Protein AF-A0AAW0MIB5-F1 (afdb_monomer_lite)

Sequence (90 aa):
MEIFQSWLVKHGKVYNGTGENDKRFEIFKENLRFIDEHNSQARTYKVRLNKFADLTNEEYRAKYLGTRSDPKRRVMKSKNPSQRYALNRR

Radius of gyration: 20.62 Å; chains: 1; bounding box: 34×64×31 Å

Organism: Quercus suber (NCBI:txid58331)

Secondary structure (DSSP, 8-state):
-HHHHHHHHHHT----STTHHHHHHHHHHHHHHHHHHHHHS--SS-----TTTTS-HHHHHHHH------HHHHHHHHHS--GGG-----

pLDDT: mean 79.86, std 12.27, range [49.59, 93.12]

Foldseek 3Di:
DVVVVVLCVVLVNDDPDPCLVVLLVVLLVVLVVVQVVVQVPPDPDHDDDDSCSSDDPVRCCVPPVPPPPPVVVVVVCVVDPDCPPVPPPD

Structure (mmCIF, N/CA/C/O backbone):
data_AF-A0AAW0MIB5-F1
#
_entry.id   AF-A0AAW0MIB5-F1
#
loop_
_atom_site.group_PDB
_atom_site.id
_atom_site.type_symbol
_atom_site.label_atom_id
_atom_site.label_alt_id
_atom_site.label_comp_id
_atom_site.label_asym_id
_atom_site.label_entity_id
_atom_site.label_seq_id
_atom_site.pdbx_PDB_ins_code
_atom_site.Cartn_x
_atom_site.Cartn_y
_atom_site.Cartn_z
_atom_site.occupancy
_atom_site.B_iso_or_equiv
_atom_site.auth_seq_id
_atom_site.auth_comp_id
_atom_site.auth_asym_id
_atom_site.auth_atom_id
_atom_site.pdbx_PDB_model_num
ATOM 1 N N . MET A 1 1 ? -6.827 11.724 -2.701 1.00 59.31 1 MET A N 1
ATOM 2 C CA . MET A 1 1 ? -7.982 10.960 -2.176 1.00 59.31 1 MET A CA 1
ATOM 3 C C . MET A 1 1 ? -8.558 9.990 -3.211 1.00 59.31 1 MET A C 1
ATOM 5 O O . MET A 1 1 ? -8.856 8.863 -2.840 1.00 59.31 1 MET A O 1
ATOM 9 N N . GLU A 1 2 ? -8.647 10.355 -4.497 1.00 80.50 2 GLU A N 1
ATOM 10 C CA . GLU A 1 2 ? -9.282 9.504 -5.529 1.00 80.50 2 GLU A CA 1
ATOM 11 C C . GLU A 1 2 ? -8.625 8.129 -5.752 1.00 80.50 2 GLU A C 1
ATOM 13 O O . GLU A 1 2 ? -9.313 7.130 -5.952 1.00 80.50 2 GLU A O 1
ATOM 18 N N . ILE A 1 3 ? -7.294 8.037 -5.661 1.00 84.00 3 ILE A N 1
ATOM 19 C CA . ILE A 1 3 ? -6.572 6.766 -5.862 1.00 84.00 3 ILE A CA 1
ATOM 20 C C . ILE A 1 3 ? -6.915 5.753 -4.759 1.00 84.00 3 ILE A C 1
ATOM 22 O O . ILE A 1 3 ? -7.084 4.569 -5.034 1.00 84.00 3 ILE A O 1
ATOM 26 N N . PHE A 1 4 ? -7.060 6.213 -3.514 1.00 84.44 4 PHE A N 1
ATOM 27 C CA . PHE A 1 4 ? -7.429 5.337 -2.405 1.00 84.44 4 PHE A CA 1
ATOM 28 C C . PHE A 1 4 ? -8.876 4.863 -2.540 1.00 84.44 4 PHE A C 1
ATOM 30 O O . PHE A 1 4 ? -9.129 3.669 -2.454 1.00 84.44 4 PHE A O 1
ATOM 37 N N . GLN A 1 5 ? -9.817 5.761 -2.845 1.00 85.69 5 GLN A N 1
ATOM 38 C CA . GLN A 1 5 ? -11.220 5.380 -3.032 1.00 85.69 5 GLN A CA 1
ATOM 39 C C . GLN A 1 5 ? -11.420 4.431 -4.220 1.00 85.69 5 GLN A C 1
ATOM 41 O O . GLN A 1 5 ? -12.089 3.409 -4.084 1.00 85.69 5 GLN A O 1
ATOM 46 N N . SER A 1 6 ? -10.788 4.704 -5.365 1.00 88.25 6 SER A N 1
ATOM 47 C CA . SER A 1 6 ? -10.837 3.798 -6.520 1.00 88.25 6 SER A CA 1
ATOM 48 C C . SER A 1 6 ? -10.212 2.435 -6.211 1.00 88.25 6 SER A C 1
ATOM 50 O O . SER A 1 6 ? -10.740 1.405 -6.631 1.00 88.25 6 SER A O 1
ATOM 52 N N . TRP A 1 7 ? -9.135 2.400 -5.420 1.00 90.12 7 TRP A N 1
ATOM 53 C CA . TRP A 1 7 ? -8.549 1.160 -4.917 1.00 90.12 7 TRP A CA 1
ATOM 54 C C . TRP A 1 7 ? -9.502 0.410 -3.973 1.00 90.12 7 TRP A C 1
ATOM 56 O O . TRP A 1 7 ? -9.669 -0.799 -4.137 1.00 90.12 7 TRP A O 1
ATOM 66 N N . LEU A 1 8 ? -10.182 1.100 -3.050 1.00 88.56 8 LEU A N 1
ATOM 67 C CA . LEU A 1 8 ? -11.173 0.491 -2.152 1.00 88.56 8 LEU A CA 1
ATOM 68 C C . LEU A 1 8 ? -12.306 -0.168 -2.933 1.00 88.56 8 LEU A C 1
ATOM 70 O O . LEU A 1 8 ? -1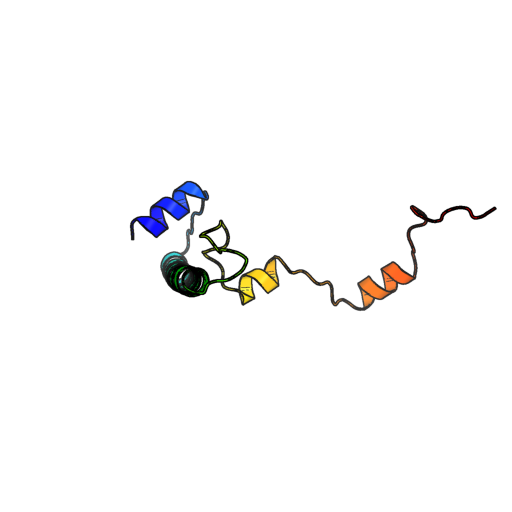2.610 -1.336 -2.692 1.00 88.56 8 LEU A O 1
ATOM 74 N N . VAL A 1 9 ? -12.873 0.547 -3.909 1.00 88.81 9 VAL A N 1
ATOM 75 C CA . VAL A 1 9 ? -13.942 0.034 -4.777 1.00 88.81 9 VAL A CA 1
ATOM 76 C C . VAL A 1 9 ? -13.445 -1.167 -5.580 1.00 88.81 9 VAL A C 1
ATOM 78 O O . VAL A 1 9 ? -14.084 -2.216 -5.586 1.00 88.81 9 VAL A O 1
ATOM 81 N N . LYS A 1 10 ? -12.261 -1.062 -6.195 1.00 90.00 10 LYS A N 1
ATOM 82 C CA . LYS A 1 10 ? -11.661 -2.143 -6.989 1.00 90.00 10 LYS A CA 1
ATOM 83 C C . LYS A 1 10 ? -11.398 -3.411 -6.175 1.00 90.00 10 LYS A C 1
ATOM 85 O O . LYS A 1 10 ? -11.470 -4.510 -6.720 1.00 90.00 10 LYS A O 1
ATOM 90 N N . HIS A 1 11 ? -11.063 -3.270 -4.896 1.00 87.12 11 HIS A N 1
ATOM 91 C CA . HIS A 1 11 ? -10.747 -4.389 -4.009 1.00 87.12 11 HIS A CA 1
ATOM 92 C C . HIS A 1 11 ? -11.886 -4.771 -3.053 1.00 87.12 11 HIS A C 1
ATOM 94 O O . HIS A 1 11 ? -11.690 -5.670 -2.234 1.00 87.12 11 HIS A O 1
ATOM 100 N N . GLY A 1 12 ? -13.059 -4.136 -3.163 1.00 86.75 12 GLY A N 1
ATOM 101 C CA . GLY A 1 12 ? -14.228 -4.414 -2.325 1.00 86.75 12 GLY A CA 1
ATOM 102 C C . GLY A 1 12 ? -13.980 -4.182 -0.832 1.00 86.75 12 GLY A C 1
ATOM 103 O O . GLY A 1 12 ? -14.485 -4.930 0.003 1.00 86.75 12 GLY A O 1
ATOM 104 N N . LYS A 1 13 ? -13.141 -3.202 -0.485 1.00 84.50 13 LYS A N 1
ATOM 105 C CA . LYS A 1 13 ? -12.764 -2.892 0.898 1.00 84.50 13 LYS A CA 1
ATOM 106 C C . LYS A 1 13 ? -13.708 -1.837 1.468 1.00 84.50 13 LYS A C 1
ATOM 108 O O . LYS A 1 13 ? -13.855 -0.765 0.890 1.00 84.50 13 LYS A O 1
ATOM 113 N N . VAL A 1 14 ? -14.301 -2.134 2.620 1.00 81.31 14 VAL A N 1
ATOM 114 C CA . VAL A 1 14 ? -15.152 -1.210 3.378 1.00 81.31 14 VAL A CA 1
ATOM 115 C C . VAL A 1 14 ? -14.677 -1.225 4.826 1.00 81.31 14 VAL A C 1
ATOM 117 O O . VAL A 1 14 ? -14.568 -2.300 5.417 1.00 81.31 14 VAL A O 1
ATOM 120 N N . TYR A 1 15 ? -14.384 -0.054 5.391 1.00 80.12 15 TYR A N 1
ATOM 121 C CA . TYR A 1 15 ? -14.063 0.083 6.811 1.00 80.12 15 TYR A CA 1
ATOM 122 C C . TYR A 1 15 ? -15.183 0.862 7.497 1.00 80.12 15 TYR A C 1
ATOM 124 O O . TYR A 1 15 ? -15.481 1.998 7.130 1.00 80.12 15 TYR A O 1
ATOM 132 N N . ASN A 1 16 ? -15.800 0.231 8.495 1.00 76.88 16 ASN A N 1
ATOM 133 C CA . ASN A 1 16 ? -16.948 0.779 9.221 1.00 76.88 16 ASN A CA 1
ATOM 134 C C . ASN A 1 16 ? -16.538 1.565 10.480 1.00 76.88 16 ASN A C 1
ATOM 136 O O . ASN A 1 16 ? -17.395 2.116 11.164 1.00 76.88 16 ASN A O 1
ATOM 140 N N . GLY A 1 17 ? -15.245 1.595 10.823 1.00 72.19 17 GLY A N 1
ATOM 141 C CA . GLY A 1 17 ? -14.739 2.270 12.016 1.00 72.19 17 GLY A CA 1
ATOM 142 C C . GLY A 1 17 ? -14.403 3.740 11.766 1.00 72.19 17 GLY A C 1
ATOM 143 O O . GLY A 1 17 ? -13.649 4.053 10.845 1.00 72.19 17 GLY A O 1
ATOM 144 N N . THR A 1 18 ? -14.871 4.627 12.650 1.00 67.62 18 THR A N 1
ATOM 145 C CA . THR A 1 18 ? -14.714 6.100 12.609 1.00 67.62 18 THR A CA 1
ATOM 146 C C . THR A 1 18 ? -13.267 6.620 12.658 1.00 67.62 18 THR A C 1
ATOM 148 O O . THR A 1 18 ? -13.058 7.823 12.659 1.00 67.62 18 THR A O 1
ATOM 151 N N . GLY A 1 19 ? -12.263 5.740 12.672 1.00 75.38 19 GLY A N 1
ATOM 152 C CA . GLY A 1 19 ? -10.842 6.094 12.569 1.00 75.38 19 GLY A CA 1
ATOM 153 C C . GLY A 1 19 ? -9.974 5.003 11.937 1.00 75.38 19 GLY A C 1
ATOM 154 O O . GLY A 1 19 ? -8.749 5.102 11.944 1.00 75.38 19 GLY A O 1
ATOM 155 N N . GLU A 1 20 ? -10.579 3.936 11.405 1.00 81.75 20 GLU A N 1
ATOM 156 C CA . GLU A 1 20 ? -9.826 2.932 10.647 1.00 81.75 20 GLU A CA 1
ATOM 157 C C . GLU A 1 20 ? -9.514 3.436 9.241 1.00 81.75 20 GLU A C 1
ATOM 159 O O . GLU A 1 20 ? -8.424 3.179 8.742 1.00 81.75 20 GLU A O 1
ATOM 164 N N . ASN A 1 21 ? -10.428 4.199 8.633 1.00 82.31 21 ASN A N 1
ATOM 165 C CA . ASN A 1 21 ? -10.226 4.781 7.307 1.00 82.31 21 ASN A CA 1
ATOM 166 C C . ASN A 1 21 ? -8.964 5.648 7.245 1.00 82.31 21 ASN A C 1
ATOM 168 O O . ASN A 1 21 ? -8.139 5.439 6.358 1.00 82.31 21 ASN A O 1
ATOM 172 N N . ASP A 1 22 ? -8.777 6.550 8.208 1.00 85.69 22 ASP A N 1
ATOM 173 C CA . ASP A 1 22 ? -7.632 7.467 8.216 1.00 85.69 22 ASP A CA 1
ATOM 174 C C . ASP A 1 22 ? -6.312 6.719 8.425 1.00 85.69 22 ASP A C 1
ATOM 176 O O . ASP A 1 22 ? -5.363 6.907 7.667 1.00 85.69 22 ASP A O 1
ATOM 180 N N . LYS A 1 23 ? -6.277 5.768 9.367 1.00 88.38 23 LYS A N 1
ATOM 181 C CA . LYS A 1 23 ? -5.099 4.912 9.589 1.00 88.38 23 LYS A CA 1
ATOM 182 C C . LYS A 1 23 ? -4.751 4.085 8.351 1.00 88.38 23 LYS A C 1
ATOM 184 O O . LYS A 1 23 ? -3.591 3.991 7.961 1.00 88.38 23 LYS A O 1
ATOM 189 N N . ARG A 1 24 ? -5.752 3.472 7.710 1.00 89.19 24 ARG A N 1
ATOM 190 C CA . ARG A 1 24 ? -5.562 2.671 6.488 1.00 89.19 24 ARG A CA 1
ATOM 191 C C . ARG A 1 24 ? -5.121 3.549 5.318 1.00 89.19 24 ARG A C 1
ATOM 193 O O . ARG A 1 24 ? -4.328 3.096 4.495 1.00 89.19 24 ARG A O 1
ATOM 200 N N . PHE A 1 25 ? -5.580 4.798 5.265 1.00 88.25 25 PHE A N 1
ATOM 201 C CA . PHE A 1 25 ? -5.150 5.782 4.277 1.00 88.25 25 PHE A CA 1
ATOM 202 C C . PHE A 1 25 ? -3.688 6.210 4.470 1.00 88.25 25 PHE A C 1
ATOM 204 O O . PHE A 1 25 ? -2.948 6.288 3.488 1.00 88.25 25 PHE A O 1
ATOM 211 N N . GLU A 1 26 ? -3.240 6.430 5.709 1.00 90.44 26 GLU A N 1
ATOM 212 C CA . GLU A 1 26 ? -1.829 6.715 6.006 1.00 90.44 26 GLU A CA 1
ATOM 213 C C . GLU A 1 26 ? -0.921 5.562 5.567 1.00 90.44 26 GLU A C 1
ATOM 215 O O . GLU A 1 26 ? 0.018 5.779 4.799 1.00 90.44 26 GLU A O 1
ATOM 220 N N . ILE A 1 27 ? -1.268 4.325 5.937 1.00 91.25 27 ILE A N 1
ATOM 221 C CA . ILE A 1 27 ? -0.537 3.116 5.521 1.00 91.25 27 ILE A CA 1
ATOM 222 C C . ILE A 1 27 ? -0.491 3.004 3.991 1.00 91.25 27 ILE A C 1
ATOM 224 O O . ILE A 1 27 ? 0.546 2.695 3.402 1.00 91.25 27 ILE A O 1
ATOM 228 N N . PHE A 1 28 ? -1.607 3.291 3.319 1.00 90.38 28 PHE A N 1
ATOM 229 C CA . PHE A 1 28 ? -1.678 3.274 1.862 1.00 90.38 28 PHE A CA 1
ATOM 230 C C . PHE A 1 28 ? -0.726 4.292 1.220 1.00 90.38 28 PHE A C 1
ATOM 232 O O . PHE A 1 28 ? -0.068 3.982 0.223 1.00 90.38 28 PHE A O 1
ATOM 239 N N . LYS A 1 29 ? -0.616 5.494 1.795 1.00 91.12 29 LYS A N 1
ATOM 240 C CA . LYS A 1 29 ? 0.304 6.540 1.329 1.00 91.12 29 LYS A CA 1
ATOM 241 C C . LYS A 1 29 ? 1.765 6.127 1.511 1.00 91.12 29 LYS A C 1
ATOM 243 O O . LYS A 1 29 ? 2.566 6.327 0.597 1.00 91.12 29 LYS A O 1
ATOM 248 N N . GLU A 1 30 ? 2.109 5.527 2.647 1.00 91.75 30 GLU A N 1
ATOM 249 C CA . GLU A 1 30 ? 3.455 5.000 2.893 1.00 91.75 30 GLU A CA 1
ATOM 250 C C . GLU A 1 30 ? 3.812 3.876 1.915 1.00 91.75 30 GLU A C 1
ATOM 252 O O . GLU A 1 30 ? 4.873 3.909 1.289 1.00 91.75 30 GLU A O 1
ATOM 257 N N . ASN A 1 31 ? 2.897 2.930 1.698 1.00 91.94 31 ASN A N 1
ATOM 258 C CA . ASN A 1 31 ? 3.086 1.840 0.745 1.00 91.94 31 ASN A CA 1
ATOM 259 C C . ASN A 1 31 ? 3.237 2.348 -0.698 1.00 91.94 31 ASN A C 1
ATOM 261 O O . ASN A 1 31 ? 4.041 1.809 -1.457 1.00 91.94 31 ASN A O 1
ATOM 265 N N . LEU A 1 32 ? 2.510 3.400 -1.08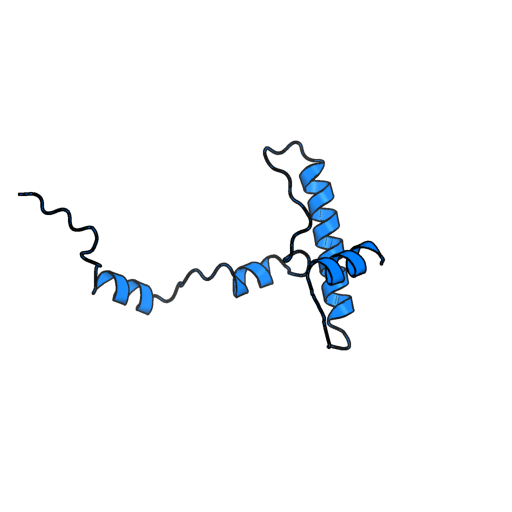5 1.00 90.81 32 LEU A N 1
ATOM 266 C CA . LEU A 1 32 ? 2.679 4.057 -2.383 1.00 90.81 32 LEU A CA 1
ATOM 267 C C . LEU A 1 32 ? 4.075 4.656 -2.552 1.00 90.81 32 LEU A C 1
ATOM 269 O O . LEU A 1 32 ? 4.710 4.433 -3.583 1.00 90.81 32 LEU A O 1
ATOM 273 N N . ARG A 1 33 ? 4.565 5.372 -1.535 1.00 91.50 33 ARG A N 1
ATOM 274 C CA . ARG A 1 33 ? 5.919 5.936 -1.540 1.00 91.50 33 ARG A CA 1
ATOM 275 C C . ARG A 1 33 ? 6.973 4.835 -1.646 1.00 91.50 33 ARG A C 1
ATOM 277 O O . ARG A 1 33 ? 7.897 4.958 -2.442 1.00 91.50 33 ARG A O 1
ATOM 284 N N . PHE A 1 34 ? 6.796 3.740 -0.907 1.00 91.00 34 PHE A N 1
ATOM 285 C CA . PHE A 1 34 ? 7.674 2.575 -0.993 1.00 91.00 34 PHE A CA 1
ATOM 286 C C . PHE A 1 34 ? 7.680 1.957 -2.395 1.00 91.00 34 PHE A C 1
ATOM 288 O O . PHE A 1 34 ? 8.738 1.594 -2.899 1.00 91.00 34 PHE A O 1
ATOM 295 N N . ILE A 1 35 ? 6.517 1.838 -3.044 1.00 90.69 35 ILE A N 1
ATOM 296 C CA . ILE A 1 35 ? 6.420 1.304 -4.408 1.00 90.69 35 ILE A CA 1
ATOM 297 C C . ILE A 1 35 ? 7.190 2.182 -5.396 1.00 90.69 35 ILE A C 1
ATOM 299 O O . ILE A 1 35 ? 7.906 1.647 -6.241 1.00 90.69 35 ILE A O 1
ATOM 303 N N . ASP A 1 36 ? 7.038 3.501 -5.298 1.00 91.25 36 ASP A N 1
ATOM 304 C CA . ASP A 1 36 ? 7.702 4.449 -6.192 1.00 91.25 36 ASP A CA 1
ATOM 305 C C . ASP A 1 36 ? 9.226 4.423 -6.004 1.00 91.25 36 ASP A C 1
ATOM 307 O O . ASP A 1 36 ? 9.977 4.252 -6.963 1.00 91.25 36 ASP A O 1
ATOM 311 N N . GLU A 1 37 ? 9.690 4.448 -4.753 1.00 92.94 37 GLU A N 1
ATOM 312 C CA . GLU A 1 37 ? 11.111 4.333 -4.416 1.00 92.94 37 GLU A CA 1
ATOM 313 C C . GLU A 1 37 ? 11.706 2.980 -4.841 1.00 92.94 37 GLU A C 1
ATOM 315 O O . GLU A 1 37 ? 12.810 2.905 -5.376 1.00 92.94 37 GLU A O 1
ATOM 320 N N . HIS A 1 38 ? 10.973 1.885 -4.649 1.00 91.88 38 HIS A N 1
ATOM 321 C CA . HIS A 1 38 ? 11.445 0.558 -5.030 1.00 91.88 38 HIS A CA 1
ATOM 322 C C . HIS A 1 38 ? 11.513 0.377 -6.547 1.00 91.88 38 HIS A C 1
ATOM 324 O O . HIS A 1 38 ? 12.411 -0.302 -7.038 1.00 91.88 38 HIS A O 1
ATOM 330 N N . ASN A 1 39 ? 10.560 0.952 -7.282 1.00 91.19 39 ASN A N 1
ATOM 331 C CA . ASN A 1 39 ? 10.505 0.856 -8.738 1.00 91.19 39 ASN A CA 1
ATOM 332 C C . ASN A 1 39 ? 11.436 1.854 -9.436 1.00 91.19 39 ASN A C 1
ATOM 334 O O . ASN A 1 39 ? 11.801 1.608 -10.587 1.00 91.19 39 ASN A O 1
ATOM 338 N N . SER A 1 40 ? 11.803 2.959 -8.779 1.00 92.00 40 SER A N 1
ATOM 339 C CA . SER A 1 40 ? 12.830 3.882 -9.275 1.00 92.00 40 SER A CA 1
ATOM 340 C C . SER A 1 40 ? 14.230 3.276 -9.164 1.00 92.00 40 SER A C 1
ATOM 342 O O . SER A 1 40 ? 15.094 3.540 -9.999 1.00 92.00 40 SER A O 1
ATOM 344 N N . GLN A 1 41 ? 14.443 2.386 -8.192 1.00 90.31 41 GLN A N 1
ATOM 345 C CA . GLN A 1 41 ? 15.622 1.532 -8.141 1.00 90.31 41 GLN A CA 1
ATOM 346 C C . GLN A 1 41 ? 15.524 0.450 -9.228 1.00 90.31 41 GLN A C 1
ATOM 348 O O . GLN A 1 41 ? 14.525 -0.261 -9.331 1.00 90.31 41 GLN A O 1
ATOM 353 N N . ALA A 1 42 ? 16.574 0.292 -10.039 1.00 83.75 42 ALA A N 1
ATOM 354 C CA . ALA A 1 42 ? 16.641 -0.706 -11.110 1.00 83.75 42 ALA A CA 1
ATOM 355 C C . ALA A 1 42 ? 16.775 -2.137 -10.550 1.00 83.75 42 ALA A C 1
ATOM 357 O O . ALA A 1 42 ? 17.838 -2.755 -10.592 1.00 83.75 42 ALA A O 1
ATOM 358 N N . ARG A 1 43 ? 15.691 -2.659 -9.973 1.00 88.12 43 ARG A N 1
ATOM 359 C CA . ARG A 1 43 ? 15.609 -4.008 -9.406 1.00 88.12 43 ARG A CA 1
ATOM 360 C C . ARG A 1 43 ? 15.076 -5.005 -10.433 1.00 88.12 43 ARG A C 1
ATOM 362 O O . ARG A 1 43 ? 14.416 -4.647 -11.406 1.00 88.12 43 ARG A O 1
ATOM 369 N N . THR A 1 44 ? 15.333 -6.288 -10.189 1.00 93.12 44 THR A N 1
ATOM 370 C CA . THR A 1 44 ? 14.882 -7.397 -11.050 1.00 93.12 44 THR A CA 1
ATOM 371 C C . THR A 1 44 ? 13.366 -7.601 -11.042 1.00 93.12 44 THR A C 1
ATOM 373 O O . THR A 1 44 ? 12.832 -8.269 -11.925 1.00 93.12 44 THR A O 1
ATOM 376 N N . TYR A 1 45 ? 12.660 -7.027 -10.065 1.00 91.44 45 TYR A N 1
ATOM 377 C CA . TYR A 1 45 ? 11.209 -7.079 -9.961 1.00 91.44 45 TYR A CA 1
ATOM 378 C C . TYR A 1 45 ? 10.635 -5.711 -9.603 1.00 91.44 45 TYR A C 1
ATOM 380 O O . TYR A 1 45 ? 11.318 -4.851 -9.052 1.00 91.44 45 TYR A O 1
ATOM 388 N N . LYS A 1 46 ? 9.353 -5.536 -9.924 1.00 90.31 46 LYS A N 1
ATOM 389 C CA . LYS A 1 46 ? 8.587 -4.328 -9.625 1.00 90.31 46 LYS A CA 1
ATOM 390 C C . LYS A 1 46 ? 7.485 -4.654 -8.635 1.00 90.31 46 LYS A C 1
ATOM 392 O O . LYS A 1 46 ? 6.832 -5.693 -8.747 1.00 90.31 46 LYS A O 1
ATOM 397 N N . VAL A 1 47 ? 7.245 -3.747 -7.703 1.00 90.50 47 VAL A N 1
ATOM 398 C CA . VAL A 1 47 ? 6.098 -3.801 -6.791 1.00 90.50 47 VAL A CA 1
ATOM 399 C C . VAL A 1 47 ? 4.964 -2.939 -7.332 1.00 90.50 47 VAL A C 1
ATOM 401 O O . VAL A 1 47 ? 5.172 -1.982 -8.076 1.00 90.50 47 VAL A O 1
ATOM 404 N N . ARG A 1 48 ? 3.729 -3.310 -7.001 1.00 89.25 48 ARG A N 1
ATOM 405 C CA . ARG A 1 48 ? 2.517 -2.574 -7.374 1.00 89.25 48 ARG A CA 1
ATOM 406 C C . ARG A 1 48 ? 1.544 -2.555 -6.207 1.00 89.25 48 ARG A C 1
ATOM 408 O O . ARG A 1 48 ? 1.600 -3.416 -5.328 1.00 89.25 48 ARG A O 1
ATOM 415 N N . LEU A 1 49 ? 0.607 -1.613 -6.264 1.00 88.88 49 LEU A N 1
ATOM 416 C CA . LEU A 1 49 ? -0.555 -1.588 -5.386 1.00 88.88 49 LEU A CA 1
ATOM 417 C C . LEU A 1 49 ? -1.352 -2.886 -5.550 1.00 88.88 49 LEU A C 1
ATOM 419 O O . LEU A 1 49 ? -1.906 -3.159 -6.615 1.00 88.88 49 LEU A O 1
ATOM 423 N N . ASN A 1 50 ? -1.398 -3.685 -4.488 1.00 8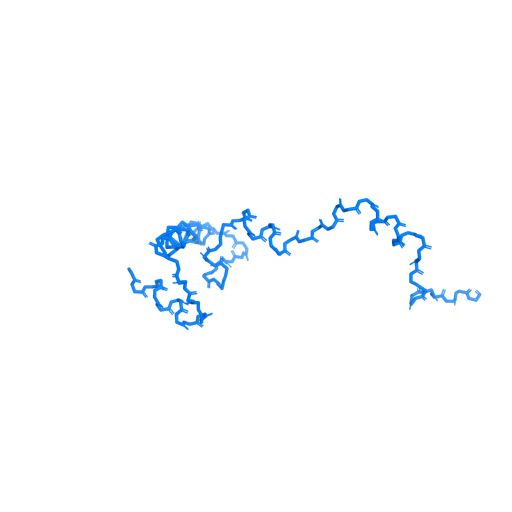9.31 50 ASN A N 1
ATOM 424 C CA . ASN A 1 50 ? -2.192 -4.910 -4.420 1.00 89.31 50 ASN A CA 1
ATOM 425 C C . ASN A 1 50 ? -3.260 -4.786 -3.311 1.00 89.31 50 ASN A C 1
ATOM 427 O O . ASN A 1 50 ? -3.277 -3.793 -2.593 1.00 89.31 50 ASN A O 1
ATOM 431 N N . LYS A 1 51 ? -4.131 -5.790 -3.148 1.00 87.75 51 LYS A N 1
ATOM 432 C CA . LYS A 1 51 ? -5.156 -5.898 -2.083 1.00 87.75 51 LYS A CA 1
ATOM 433 C C . LYS A 1 51 ? -4.655 -5.807 -0.624 1.00 87.75 51 LYS A C 1
ATOM 435 O O . LYS A 1 51 ? -5.481 -5.770 0.284 1.00 87.75 51 LYS A O 1
ATOM 440 N N . PHE A 1 52 ? -3.340 -5.839 -0.413 1.00 88.94 52 PHE A N 1
ATOM 441 C CA . PHE A 1 52 ? -2.642 -5.704 0.868 1.00 88.94 52 PHE A CA 1
ATOM 442 C C . PHE A 1 52 ? -1.998 -4.321 1.057 1.00 88.94 52 PHE A C 1
ATOM 444 O O . PHE A 1 52 ? -1.248 -4.132 2.006 1.00 88.94 52 PHE A O 1
ATOM 451 N N . ALA A 1 53 ? -2.244 -3.362 0.157 1.00 89.06 53 ALA A N 1
ATOM 452 C CA . ALA A 1 53 ? -1.695 -2.009 0.264 1.00 89.06 53 ALA A CA 1
ATOM 453 C C . ALA A 1 53 ? -2.238 -1.213 1.467 1.00 89.06 53 ALA A C 1
ATOM 455 O O . ALA A 1 53 ? -1.689 -0.170 1.800 1.00 89.06 53 ALA A O 1
ATOM 456 N N . ASP A 1 54 ? -3.288 -1.707 2.120 1.00 88.19 54 ASP A N 1
ATOM 457 C CA . ASP A 1 54 ? -3.849 -1.181 3.363 1.00 88.19 54 ASP A CA 1
ATOM 458 C C . ASP A 1 54 ? -3.199 -1.758 4.629 1.00 88.19 54 ASP A C 1
ATOM 460 O O . ASP A 1 54 ? -3.580 -1.371 5.733 1.00 88.19 54 ASP A O 1
ATOM 464 N N . LEU A 1 55 ? -2.276 -2.714 4.494 1.00 89.94 55 LEU A N 1
ATOM 465 C CA . LEU A 1 55 ? -1.630 -3.400 5.610 1.00 89.94 55 LEU A CA 1
ATOM 466 C C . LEU A 1 55 ? -0.190 -2.926 5.783 1.00 89.94 55 LEU A C 1
ATOM 468 O O . LEU A 1 55 ? 0.525 -2.686 4.806 1.00 89.94 55 LEU A O 1
ATOM 472 N N . THR A 1 56 ? 0.258 -2.878 7.034 1.00 89.69 56 THR A N 1
ATOM 473 C CA . THR A 1 56 ? 1.690 -2.780 7.327 1.00 89.69 56 THR A CA 1
ATOM 474 C C . THR A 1 56 ? 2.363 -4.138 7.139 1.00 89.69 56 THR A C 1
ATOM 476 O O . THR A 1 56 ? 1.718 -5.193 7.166 1.00 89.69 56 THR A O 1
ATOM 479 N N . ASN A 1 57 ? 3.687 -4.143 6.978 1.00 86.75 57 ASN A N 1
ATOM 480 C CA . ASN A 1 57 ? 4.445 -5.391 6.884 1.00 86.75 57 ASN A CA 1
ATOM 481 C C . ASN A 1 57 ? 4.263 -6.257 8.147 1.00 86.75 57 ASN A C 1
ATOM 483 O O . ASN A 1 57 ? 4.126 -7.472 8.054 1.00 86.75 57 ASN A O 1
ATOM 487 N N . GLU A 1 58 ? 4.187 -5.643 9.328 1.00 86.31 58 GLU A N 1
ATOM 488 C CA . GLU A 1 58 ? 3.943 -6.353 10.588 1.00 86.31 58 GLU A CA 1
ATOM 489 C C . GLU A 1 58 ? 2.562 -7.014 10.624 1.00 86.31 58 GLU A C 1
ATOM 491 O O . GLU A 1 58 ? 2.456 -8.207 10.915 1.00 86.31 58 GLU A O 1
ATOM 496 N N . GLU A 1 59 ? 1.510 -6.282 10.246 1.00 86.88 59 GLU A N 1
ATOM 497 C CA . GLU A 1 59 ? 0.156 -6.833 10.153 1.00 86.88 59 GLU A CA 1
ATOM 498 C C . GLU A 1 59 ? 0.073 -7.955 9.115 1.00 86.88 59 GLU A C 1
ATOM 500 O O . GLU A 1 59 ? -0.566 -8.985 9.351 1.00 86.88 59 GLU A O 1
ATOM 505 N N . TYR A 1 60 ? 0.729 -7.773 7.966 1.00 87.88 60 TYR A N 1
ATOM 506 C CA . TYR A 1 60 ? 0.793 -8.785 6.922 1.00 87.88 60 TYR A CA 1
ATOM 507 C C . TYR A 1 60 ? 1.487 -10.050 7.432 1.00 87.88 60 TYR A C 1
ATOM 509 O O . TYR A 1 60 ? 0.985 -11.159 7.237 1.00 87.88 60 TYR A O 1
ATOM 517 N N . ARG A 1 61 ? 2.602 -9.898 8.153 1.00 85.25 61 ARG A N 1
ATOM 518 C CA . ARG A 1 61 ? 3.338 -11.023 8.734 1.00 85.25 61 ARG A CA 1
ATOM 519 C C . ARG A 1 61 ? 2.510 -11.764 9.776 1.00 85.25 61 ARG A C 1
ATOM 521 O O . ARG A 1 61 ? 2.427 -12.988 9.704 1.00 85.25 61 ARG A O 1
ATOM 528 N N . ALA A 1 62 ? 1.859 -11.039 10.682 1.00 85.31 62 ALA A N 1
ATOM 529 C CA . ALA A 1 62 ? 1.031 -11.617 11.735 1.00 85.31 62 ALA A CA 1
ATOM 530 C C . ALA A 1 62 ? -0.184 -12.383 11.184 1.00 85.31 62 ALA A C 1
ATOM 532 O O . ALA A 1 62 ? -0.528 -13.445 11.699 1.00 85.31 62 ALA A O 1
ATOM 533 N N . LYS A 1 63 ? -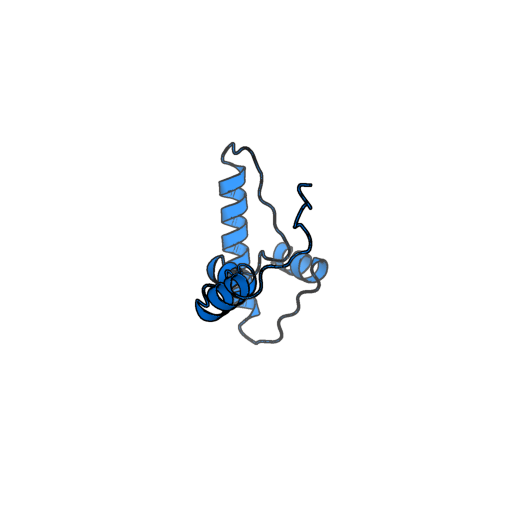0.827 -11.869 10.126 1.00 84.44 63 LYS A N 1
ATOM 534 C CA . LYS A 1 63 ? -2.043 -12.470 9.555 1.00 84.44 63 LYS A CA 1
ATOM 535 C C . LYS A 1 63 ? -1.764 -13.560 8.517 1.00 84.44 63 LYS A C 1
ATOM 537 O O . LYS A 1 63 ? -2.496 -14.546 8.479 1.00 84.44 63 LYS A O 1
ATOM 542 N N . TYR A 1 64 ? -0.743 -13.393 7.673 1.00 82.50 64 TYR A N 1
ATOM 543 C CA . TYR A 1 64 ? -0.545 -14.231 6.481 1.00 82.50 64 TYR A CA 1
ATOM 544 C C . TYR A 1 64 ? 0.729 -15.078 6.500 1.00 82.50 64 TYR A C 1
ATOM 546 O O . TYR A 1 64 ? 0.726 -16.172 5.937 1.00 82.50 64 TYR A O 1
ATOM 554 N N . LEU A 1 65 ? 1.809 -14.647 7.162 1.00 81.19 65 LEU A N 1
ATOM 555 C CA . LEU A 1 65 ? 3.051 -15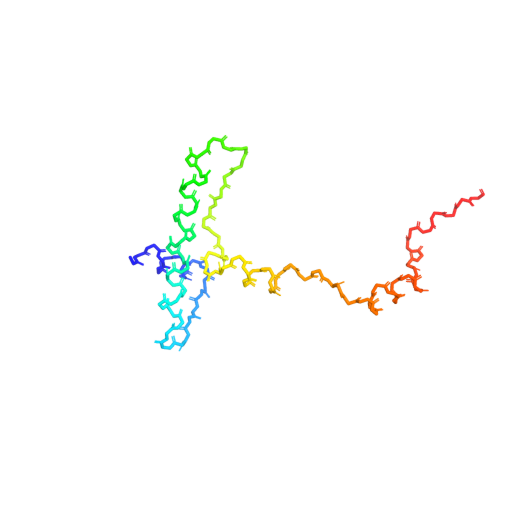.430 7.256 1.00 81.19 65 LEU A CA 1
ATOM 556 C C . LEU A 1 65 ? 3.034 -16.324 8.493 1.00 81.19 65 LEU A C 1
ATOM 558 O O . LEU A 1 65 ? 3.981 -16.327 9.269 1.00 81.19 65 LEU A O 1
ATOM 562 N N . GLY A 1 66 ? 1.961 -17.103 8.659 1.00 69.06 66 GLY A N 1
ATOM 563 C CA . GLY A 1 66 ? 1.778 -18.062 9.747 1.00 69.06 66 GLY A CA 1
ATOM 564 C C . GLY A 1 66 ? 2.827 -19.180 9.753 1.00 69.06 66 GLY A C 1
ATOM 565 O O . GLY A 1 66 ? 2.507 -20.353 9.550 1.00 69.06 66 GLY A O 1
ATOM 566 N N . THR A 1 67 ? 4.088 -18.854 10.023 1.00 62.06 67 THR A N 1
ATOM 567 C CA . THR A 1 67 ? 5.103 -19.796 10.459 1.00 62.06 67 THR A CA 1
ATOM 568 C C . THR A 1 67 ? 4.672 -20.268 11.833 1.00 62.06 67 THR A C 1
ATOM 570 O O . THR A 1 67 ? 4.833 -19.602 12.850 1.00 62.06 67 THR A O 1
ATOM 573 N N . ARG A 1 68 ? 4.062 -21.454 11.851 1.00 60.28 68 ARG A N 1
ATOM 574 C CA . ARG A 1 68 ? 3.775 -22.209 13.068 1.00 60.28 68 ARG A CA 1
ATOM 575 C C . ARG A 1 68 ? 5.103 -22.562 13.742 1.00 60.28 68 ARG A C 1
ATOM 577 O O . ARG A 1 68 ? 5.629 -23.663 13.593 1.00 60.28 68 ARG A O 1
ATOM 584 N N . SER A 1 69 ? 5.636 -21.620 14.503 1.00 58.62 69 SER A N 1
ATOM 585 C CA . SER A 1 69 ? 6.652 -21.830 15.531 1.00 58.62 69 SER A CA 1
ATOM 586 C C . SER A 1 69 ? 5.986 -22.339 16.804 1.00 58.62 69 SER A C 1
ATOM 588 O O . SER A 1 69 ? 6.347 -21.926 17.892 1.00 58.62 69 SER A O 1
ATOM 590 N N . ASP A 1 70 ? 4.972 -23.197 16.674 1.00 60.41 70 ASP A N 1
ATOM 591 C CA . ASP A 1 70 ? 4.467 -23.943 17.811 1.00 60.41 70 ASP A CA 1
ATOM 592 C C . ASP A 1 70 ? 5.304 -25.231 17.882 1.00 60.41 70 ASP A C 1
ATOM 594 O O . ASP A 1 70 ? 5.190 -26.085 16.986 1.00 60.41 70 ASP A O 1
ATOM 598 N N . PRO A 1 71 ? 6.202 -25.368 18.876 1.00 61.28 71 PRO A N 1
ATOM 599 C CA . PRO A 1 71 ? 7.047 -26.546 18.985 1.00 61.28 71 PRO A CA 1
ATOM 600 C C . PRO A 1 71 ? 6.213 -27.827 19.100 1.00 61.28 71 PRO A C 1
ATOM 602 O O . PRO A 1 71 ? 6.611 -28.855 18.555 1.00 61.28 71 PRO A O 1
ATOM 605 N N . LYS A 1 72 ? 5.015 -27.775 19.702 1.00 62.03 72 LYS A N 1
ATOM 606 C CA . LYS A 1 72 ? 4.132 -28.943 19.848 1.00 62.03 72 LYS A CA 1
ATOM 607 C C . LYS A 1 72 ? 3.613 -29.420 18.491 1.00 62.03 72 LYS A C 1
ATOM 609 O O . LYS A 1 72 ? 3.597 -30.624 18.235 1.00 62.03 72 LYS A O 1
ATOM 614 N N . ARG A 1 73 ? 3.273 -28.507 17.570 1.00 61.97 73 ARG A N 1
ATOM 615 C CA . ARG A 1 73 ? 2.894 -28.869 16.188 1.00 61.97 73 ARG A CA 1
ATOM 616 C C . ARG A 1 73 ? 4.059 -29.422 15.364 1.00 61.97 73 ARG A C 1
ATOM 618 O O . ARG A 1 73 ? 3.830 -30.313 14.546 1.00 61.97 73 ARG A O 1
ATOM 625 N N . ARG A 1 74 ? 5.292 -28.941 15.572 1.00 61.09 74 ARG A N 1
ATOM 626 C CA . ARG A 1 74 ? 6.490 -29.521 14.927 1.00 61.09 74 ARG A CA 1
ATOM 627 C C . ARG A 1 74 ? 6.748 -30.950 15.417 1.00 61.09 74 ARG A C 1
ATOM 629 O O . ARG A 1 74 ? 6.953 -31.834 14.591 1.00 61.09 74 ARG A O 1
ATOM 636 N N . VAL A 1 75 ? 6.636 -31.184 16.725 1.00 62.28 75 VAL A N 1
ATOM 637 C CA . VAL A 1 75 ? 6.802 -32.511 17.344 1.00 62.28 75 VAL A CA 1
ATOM 638 C C . VAL A 1 75 ? 5.685 -33.484 16.940 1.00 62.28 75 VAL A C 1
ATOM 640 O O . VAL A 1 75 ? 5.945 -34.659 16.702 1.00 62.28 75 VAL A O 1
ATOM 643 N N . MET A 1 76 ? 4.436 -33.030 16.784 1.00 61.28 76 MET A N 1
ATOM 644 C CA . MET A 1 76 ? 3.365 -33.894 16.258 1.00 61.28 76 MET A CA 1
ATOM 645 C C . MET A 1 76 ? 3.624 -34.344 14.814 1.00 61.28 76 MET A C 1
ATOM 647 O O . MET A 1 76 ? 3.359 -35.497 14.481 1.00 61.28 76 MET A O 1
ATOM 651 N N . LYS A 1 77 ? 4.168 -33.467 13.956 1.00 59.47 77 LYS A N 1
ATOM 652 C CA . LYS A 1 77 ? 4.488 -33.814 12.561 1.00 59.47 77 LYS A CA 1
ATOM 653 C C . LYS A 1 77 ? 5.661 -34.797 12.458 1.00 59.47 77 LYS A C 1
ATOM 655 O O . LYS A 1 77 ? 5.673 -35.605 11.537 1.00 59.47 77 LYS A O 1
ATOM 660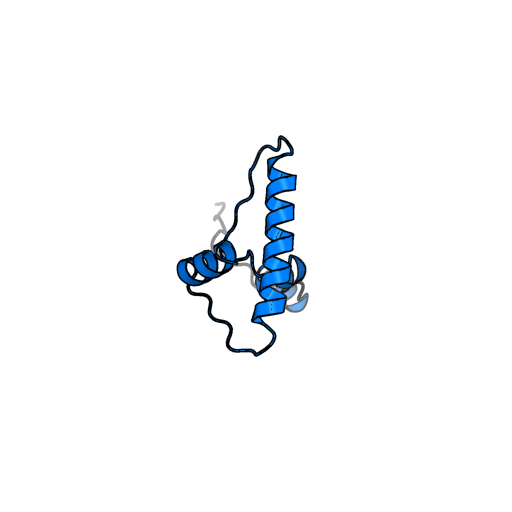 N N . SER A 1 78 ? 6.614 -34.759 13.396 1.00 61.66 78 SER A N 1
ATOM 661 C CA . SER A 1 78 ? 7.700 -35.748 13.455 1.00 61.66 78 SER A CA 1
ATOM 662 C C . SER A 1 78 ? 7.244 -37.105 13.999 1.00 61.66 78 SER A C 1
ATOM 664 O O . SER A 1 78 ? 7.836 -38.115 13.640 1.00 61.66 78 SER A O 1
ATOM 666 N N . LYS A 1 79 ? 6.195 -37.147 14.836 1.00 63.00 79 LYS A N 1
ATOM 667 C CA . LYS A 1 79 ? 5.621 -38.400 15.359 1.00 63.00 79 LYS A CA 1
ATOM 668 C C . LYS A 1 79 ? 4.740 -39.141 14.348 1.00 63.00 79 LYS A C 1
ATOM 670 O O . LYS A 1 79 ? 4.767 -40.363 14.335 1.00 63.00 79 LYS A O 1
ATOM 675 N N . ASN A 1 80 ? 4.019 -38.421 13.485 1.00 66.06 80 ASN A N 1
ATOM 676 C CA . ASN A 1 80 ? 3.180 -39.007 12.433 1.00 66.06 80 ASN A CA 1
ATOM 677 C C . ASN A 1 80 ? 3.685 -38.599 11.038 1.00 66.06 80 ASN A C 1
ATOM 679 O O . ASN A 1 80 ? 3.060 -37.759 10.378 1.00 66.06 80 ASN A O 1
ATOM 683 N N . PRO A 1 81 ? 4.822 -39.146 10.572 1.00 66.81 81 PRO A N 1
ATOM 684 C CA . PRO A 1 81 ? 5.286 -38.897 9.217 1.00 66.81 81 PRO A CA 1
ATOM 685 C C . PRO A 1 81 ? 4.270 -39.459 8.214 1.00 66.81 81 PRO A C 1
ATOM 687 O O . PRO A 1 81 ? 3.856 -40.614 8.290 1.00 66.81 81 PRO A O 1
ATOM 690 N N . SER A 1 82 ? 3.844 -38.635 7.255 1.00 65.81 82 SER A N 1
ATOM 691 C CA . SER A 1 82 ? 2.933 -39.074 6.199 1.00 65.81 82 SER A CA 1
ATOM 692 C C . SER A 1 82 ? 3.638 -40.077 5.284 1.00 65.81 82 SER A C 1
ATOM 694 O O . SER A 1 82 ? 4.568 -39.698 4.574 1.00 65.81 82 SER A O 1
ATOM 696 N N . GLN A 1 83 ? 3.154 -41.317 5.216 1.00 71.75 83 GLN A N 1
ATOM 697 C CA . GLN A 1 83 ? 3.686 -42.355 4.316 1.00 71.75 83 GLN A CA 1
ATOM 698 C C . GLN A 1 83 ? 3.384 -42.115 2.824 1.00 71.75 83 GLN A C 1
ATOM 700 O O . GLN A 1 83 ? 3.734 -42.926 1.976 1.00 71.75 83 GLN A O 1
ATOM 705 N N . ARG A 1 84 ? 2.773 -40.977 2.473 1.00 60.91 84 ARG A N 1
ATOM 706 C CA . ARG A 1 84 ? 2.314 -40.648 1.113 1.00 60.91 84 ARG A CA 1
ATOM 707 C C . ARG A 1 84 ? 3.424 -40.647 0.049 1.00 60.91 84 ARG A C 1
ATOM 709 O O . ARG A 1 84 ? 3.119 -40.788 -1.126 1.00 60.91 84 ARG A O 1
ATOM 716 N N . TYR A 1 85 ? 4.682 -40.496 0.469 1.00 63.22 85 TYR A N 1
ATOM 717 C CA . TYR A 1 85 ? 5.870 -40.538 -0.393 1.00 63.22 85 TYR A CA 1
ATOM 718 C C . TYR A 1 85 ? 6.898 -41.580 0.061 1.00 63.22 85 TYR A C 1
ATOM 720 O O . TYR A 1 85 ? 8.070 -41.482 -0.301 1.00 63.22 85 TYR A O 1
ATOM 728 N N . ALA A 1 86 ? 6.495 -42.565 0.869 1.00 67.38 86 ALA A N 1
ATOM 729 C CA . ALA A 1 86 ? 7.349 -43.708 1.152 1.00 67.38 86 ALA A CA 1
ATOM 730 C C . ALA A 1 86 ? 7.457 -44.541 -0.135 1.00 67.38 86 ALA A C 1
ATOM 732 O O . ALA A 1 86 ? 6.655 -45.432 -0.399 1.00 67.38 86 ALA A O 1
ATOM 733 N N . LEU A 1 87 ? 8.412 -44.178 -0.991 1.00 62.81 87 LEU A N 1
ATOM 734 C CA . LEU A 1 87 ? 8.838 -44.995 -2.115 1.00 62.81 87 LEU A CA 1
ATOM 735 C C . LEU A 1 87 ? 9.296 -46.339 -1.548 1.00 62.81 87 LEU A C 1
ATOM 737 O O . LEU A 1 87 ? 10.326 -46.409 -0.877 1.00 62.81 87 LEU A O 1
ATOM 741 N N . ASN A 1 88 ? 8.518 -47.387 -1.823 1.00 59.47 88 ASN A N 1
ATOM 742 C CA . ASN A 1 88 ? 8.914 -48.773 -1.611 1.00 59.47 88 ASN A CA 1
ATOM 743 C C . ASN A 1 88 ? 10.170 -49.044 -2.446 1.00 59.47 88 ASN A C 1
ATOM 745 O O . ASN A 1 88 ? 10.087 -49.369 -3.632 1.00 59.47 88 ASN A O 1
ATOM 749 N N . ARG A 1 89 ? 11.342 -48.880 -1.831 1.00 56.84 89 ARG A N 1
ATOM 750 C CA . ARG A 1 89 ? 12.574 -49.483 -2.329 1.00 56.84 89 ARG A CA 1
ATOM 751 C C . ARG A 1 89 ? 12.461 -50.977 -2.036 1.00 56.84 89 ARG A C 1
ATOM 753 O O . ARG A 1 89 ? 12.446 -51.365 -0.872 1.00 56.84 89 ARG A O 1
ATOM 760 N N . ARG A 1 90 ? 12.238 -51.743 -3.106 1.00 49.59 90 ARG A N 1
ATOM 761 C CA . ARG A 1 90 ? 12.362 -53.203 -3.122 1.00 49.59 90 ARG A CA 1
ATOM 762 C C . ARG A 1 90 ? 13.774 -53.621 -2.739 1.00 49.59 90 ARG A C 1
ATOM 764 O O . ARG A 1 90 ? 14.702 -52.850 -3.075 1.00 49.59 90 ARG A O 1
#

InterPro domains:
  IPR013201 Cathepsin propeptide inhibitor domain (I29) [PF08246] (4-60)
  IPR013201 Cathepsin propeptide inhibitor domain (I29) [SM00848] (4-60)
  IPR038765 Papain-like cysteine peptidase superfamily [SSF54001] (2-77)